Protein AF-A0A8J3MC51-F1 (afdb_monomer)

Foldseek 3Di:
DVVCVVVVNLVVVLVVQLPDQEEEAEAPQPDQQDLVRLVSVLSSLVSNQVPHHYHYDYPDDLVCQCVSNVHVVSSVVSCCSDVVPDDDDDDDAQDPVCPVVVVVDPCVSHPDDPCPDDDDPDPDDDDDDDDDDDDDD

Sequence (137 aa):
MSQAEREGRLAEKIRFYARASLLIVDEIVYLPITTGGANLFFQLVNARYEKGAMILTSNRGFAEWGEVFGDPVVATALLDQLLHHAVVIQIEGASYRLRGHADLIPEHVCANAPITPPPPPNRRGRPPKTKNGATDH

Mean predicted aligned error: 14.78 Å

pLDDT: mean 72.11, std 16.46, range [36.44, 92.69]

Solvent-accessible surface area (backbone atoms only — not comparable to full-atom values): 8887 Å² total; per-residue (Å²): 110,72,71,31,57,79,65,72,45,36,67,58,52,46,51,57,58,47,67,39,68,66,38,78,45,75,58,51,75,82,59,83,42,53,66,68,55,35,54,53,51,46,54,45,49,64,64,23,55,101,69,42,50,73,48,77,39,56,91,65,59,80,84,53,37,25,69,43,36,72,34,52,68,60,33,50,58,47,46,50,64,52,56,74,82,54,85,88,80,88,86,83,55,55,61,74,81,49,64,85,44,52,94,79,50,68,67,81,73,52,74,60,59,92,77,78,75,79,79,79,80,79,84,84,81,79,84,85,84,82,86,77,86,88,80,89,134

Secondary structure (DSSP, 8-state):
-HHHHHTT-HHHHHHHHHTSSEEEEEEETSS---HHHHHHHHHHHHHHTTTSEEEEEESS-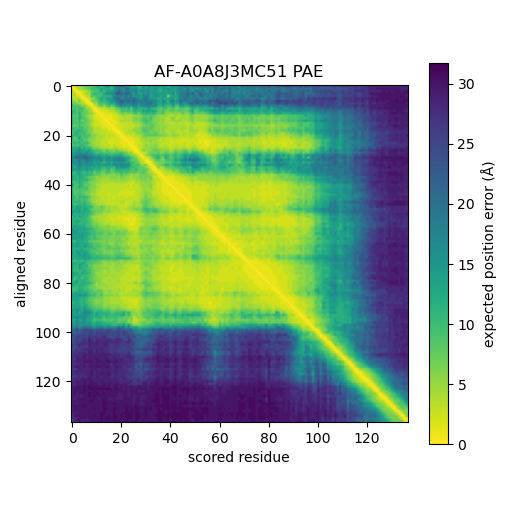GGGHHHHHS-HHHHHHHHHHHHTT-------SS-GGGGGGGGGS-GGGT-S----PPPPP----------------

Nearest PDB structures (foldseek):
  5bq5-assembly3_C  TM=9.514E-01  e=1.934E-08  Geobacillus stearothermophilus
  8q3w-assembly1_A  TM=9.524E-01  e=2.186E-08  Geobacillus stearothermophilus
  8q4d-assembly1_O  TM=9.246E-01  e=3.564E-08  Geobacillus stearothermophilus
  5x06-assembly1_H  TM=6.574E-01  e=2.101E-01  Escherichia coli O157:H7
  5x06-assembly1_F  TM=6.794E-01  e=2.852E-01  Escherichia coli O157:H7

Structure (mmCIF, N/CA/C/O backbone):
data_AF-A0A8J3MC51-F1
#
_entry.id   AF-A0A8J3MC51-F1
#
loop_
_atom_site.group_PDB
_atom_site.id
_atom_site.type_symbol
_atom_site.label_atom_id
_atom_site.label_alt_id
_atom_site.label_comp_id
_atom_site.label_asym_id
_atom_site.label_entity_id
_atom_site.label_seq_id
_atom_site.pdbx_PDB_ins_code
_atom_site.Cartn_x
_atom_site.Cartn_y
_atom_site.Cartn_z
_atom_site.occupancy
_atom_site.B_iso_or_equiv
_atom_site.auth_seq_id
_atom_site.auth_comp_id
_atom_site.auth_asym_id
_atom_site.auth_atom_id
_atom_site.pdbx_PDB_model_num
ATOM 1 N N . MET A 1 1 ? -8.222 12.053 -0.713 1.00 54.28 1 MET A N 1
ATOM 2 C CA . MET A 1 1 ? -8.032 12.104 0.756 1.00 54.28 1 MET A CA 1
ATOM 3 C C . MET A 1 1 ? -7.731 13.529 1.238 1.00 54.28 1 MET A C 1
ATOM 5 O O . MET A 1 1 ? -8.363 13.964 2.188 1.00 54.28 1 MET A O 1
ATOM 9 N N . SER A 1 2 ? -6.900 14.297 0.525 1.00 52.84 2 SER A N 1
ATOM 10 C CA . SER A 1 2 ? -6.433 15.654 0.885 1.00 52.84 2 SER A CA 1
ATOM 11 C C . SER A 1 2 ? -7.535 16.704 1.124 1.00 52.84 2 SER A C 1
ATOM 13 O O . SER A 1 2 ? -7.413 17.557 1.994 1.00 52.84 2 SER A O 1
ATOM 15 N N . GLN A 1 3 ? -8.660 16.631 0.404 1.00 53.59 3 GLN A N 1
ATOM 16 C CA . GLN A 1 3 ? -9.807 17.518 0.653 1.00 53.59 3 GLN A CA 1
ATOM 17 C C . GLN A 1 3 ? -10.552 17.171 1.957 1.00 53.59 3 GLN A C 1
ATOM 19 O O . GLN A 1 3 ? -11.085 18.053 2.614 1.00 53.59 3 GLN A O 1
ATOM 24 N N . ALA A 1 4 ? -10.546 15.898 2.370 1.00 53.53 4 ALA A N 1
ATOM 25 C CA . ALA A 1 4 ? -11.200 15.456 3.603 1.00 53.53 4 ALA A CA 1
ATOM 26 C C . ALA A 1 4 ? -10.359 15.722 4.860 1.00 53.53 4 ALA A C 1
ATOM 28 O O . ALA A 1 4 ? -10.937 15.940 5.920 1.00 53.53 4 ALA A O 1
ATOM 29 N N . GLU A 1 5 ? -9.026 15.749 4.742 1.00 54.16 5 GLU A N 1
ATOM 30 C CA . GLU A 1 5 ? -8.135 16.290 5.784 1.00 54.16 5 GLU A CA 1
ATOM 31 C C . GLU A 1 5 ? -8.470 17.743 6.094 1.00 54.16 5 GLU A C 1
ATOM 33 O O . GLU A 1 5 ? -8.671 18.104 7.249 1.00 54.16 5 GLU A O 1
ATOM 38 N N . ARG A 1 6 ? -8.607 18.560 5.046 1.00 55.12 6 ARG A N 1
ATOM 39 C CA . ARG A 1 6 ? -8.904 19.992 5.165 1.00 55.12 6 ARG A CA 1
ATOM 40 C C . ARG A 1 6 ? -10.287 20.291 5.744 1.00 55.12 6 ARG A C 1
ATOM 42 O O . ARG A 1 6 ? -10.514 21.386 6.237 1.00 55.12 6 ARG A O 1
ATOM 49 N N . GLU A 1 7 ? -11.196 19.325 5.679 1.00 57.53 7 GLU A N 1
ATOM 50 C CA . GLU A 1 7 ? -12.582 19.436 6.141 1.00 57.53 7 GLU A CA 1
ATOM 51 C C . GLU A 1 7 ? -12.832 18.686 7.464 1.00 57.53 7 GLU A C 1
ATOM 53 O O . GLU A 1 7 ? -13.976 18.590 7.897 1.00 57.53 7 GLU A O 1
ATOM 58 N N . GLY A 1 8 ? -11.805 18.091 8.089 1.00 59.47 8 GLY A N 1
ATOM 59 C CA . GLY A 1 8 ? -11.951 17.305 9.327 1.00 59.47 8 GLY A CA 1
ATOM 60 C C . GLY A 1 8 ? -12.727 15.984 9.174 1.00 59.47 8 GLY A C 1
ATOM 61 O O . GLY A 1 8 ? -12.900 15.247 10.141 1.00 59.47 8 GLY A O 1
ATOM 62 N N . ARG A 1 9 ? -13.156 15.633 7.954 1.00 65.62 9 ARG A N 1
ATOM 63 C CA . ARG A 1 9 ? -13.926 14.413 7.625 1.00 65.62 9 ARG A CA 1
ATOM 64 C C . ARG A 1 9 ? -13.049 13.212 7.274 1.00 65.62 9 ARG A C 1
ATOM 66 O O . ARG A 1 9 ? -13.527 12.197 6.760 1.00 65.62 9 ARG A O 1
ATOM 73 N N . LEU A 1 10 ? -11.746 13.322 7.504 1.00 65.31 10 LEU A N 1
ATOM 74 C CA . LEU A 1 10 ? -10.792 12.271 7.186 1.00 65.31 10 LEU A CA 1
ATOM 75 C C . LEU A 1 10 ? -11.110 10.969 7.932 1.00 65.31 10 LEU A C 1
ATOM 77 O O . LEU A 1 10 ? -11.145 9.906 7.315 1.00 65.31 10 LEU A O 1
ATOM 81 N N . ALA A 1 11 ? -11.375 11.057 9.236 1.00 66.50 11 ALA A N 1
ATOM 82 C CA . ALA A 1 11 ? -11.627 9.890 10.076 1.00 66.50 11 ALA A CA 1
ATOM 83 C C . ALA A 1 11 ? -12.860 9.093 9.610 1.00 66.50 11 ALA A C 1
ATOM 85 O O . ALA A 1 11 ? -12.854 7.862 9.642 1.00 66.50 11 ALA A O 1
ATOM 86 N N . GLU A 1 12 ? -13.896 9.777 9.119 1.00 74.38 12 GLU A N 1
ATOM 87 C CA . GLU A 1 12 ? -15.084 9.134 8.550 1.00 74.38 12 GLU A CA 1
ATOM 88 C C . GLU A 1 12 ? -14.775 8.429 7.230 1.00 74.38 12 GLU A C 1
ATOM 90 O O . GLU A 1 12 ? -15.206 7.293 7.030 1.00 74.38 12 GLU A O 1
ATOM 95 N N . LYS A 1 13 ? -13.980 9.050 6.349 1.00 78.00 13 LYS A N 1
ATOM 96 C CA . LYS A 1 13 ? -13.569 8.412 5.089 1.00 78.00 13 LYS A CA 1
ATOM 97 C C . LYS A 1 13 ? -12.657 7.211 5.318 1.00 78.00 13 LYS A C 1
ATOM 99 O O . LYS A 1 13 ? -12.859 6.183 4.679 1.00 78.00 13 LYS A O 1
ATOM 104 N N . ILE A 1 14 ? -11.701 7.297 6.243 1.00 78.69 14 ILE A N 1
ATOM 105 C CA . ILE A 1 14 ? -10.861 6.147 6.615 1.00 78.69 14 ILE A CA 1
ATOM 106 C C . ILE A 1 14 ? -11.742 5.019 7.155 1.00 78.69 14 ILE A C 1
ATOM 108 O O . ILE A 1 14 ? -11.610 3.879 6.719 1.00 78.69 14 ILE A O 1
ATOM 112 N N . ARG A 1 15 ? -12.699 5.330 8.038 1.00 79.00 15 ARG A N 1
ATOM 113 C CA . ARG A 1 15 ? -13.642 4.337 8.574 1.00 79.00 15 ARG A CA 1
ATOM 114 C C . ARG A 1 15 ? -14.513 3.716 7.485 1.00 79.00 15 ARG A C 1
ATOM 116 O O . ARG A 1 15 ? -14.782 2.519 7.535 1.00 79.00 15 ARG A O 1
ATOM 123 N N . PHE A 1 16 ? -14.929 4.507 6.501 1.00 84.00 16 PHE A N 1
ATOM 124 C CA . PHE A 1 16 ? -15.662 4.021 5.339 1.00 84.00 16 PHE A CA 1
ATOM 125 C C . PHE A 1 16 ? -14.835 3.006 4.535 1.00 84.00 16 PHE A C 1
ATOM 127 O O . PHE A 1 16 ? -15.313 1.902 4.286 1.00 84.00 16 PHE A O 1
ATOM 134 N N . TYR A 1 17 ? -13.575 3.319 4.214 1.00 81.62 17 TYR A N 1
ATOM 135 C CA . TYR A 1 17 ? -12.693 2.390 3.496 1.00 81.62 17 TYR A CA 1
ATOM 136 C C . TYR A 1 17 ? -12.273 1.178 4.333 1.00 81.62 17 TYR A C 1
ATOM 138 O O . TYR A 1 17 ? -12.095 0.091 3.789 1.00 81.62 17 TYR A O 1
ATOM 146 N N . ALA A 1 18 ? -12.146 1.322 5.652 1.00 82.44 18 ALA A N 1
ATOM 147 C CA . ALA A 1 18 ? -11.802 0.224 6.552 1.00 82.44 18 ALA A CA 1
ATOM 148 C C . ALA A 1 18 ? -12.938 -0.802 6.714 1.00 82.44 18 ALA A C 1
ATOM 150 O O . ALA A 1 18 ? -12.672 -1.960 7.013 1.00 82.44 18 ALA A O 1
ATOM 151 N N . ARG A 1 19 ? -14.198 -0.410 6.478 1.00 84.25 19 ARG A N 1
ATOM 152 C CA . ARG A 1 19 ? -15.363 -1.308 6.583 1.00 84.25 19 ARG A CA 1
ATOM 153 C C . ARG A 1 19 ? -15.458 -2.354 5.473 1.00 84.25 19 ARG A C 1
ATOM 155 O O . ARG A 1 19 ? -16.137 -3.357 5.660 1.00 84.25 19 ARG A O 1
ATOM 162 N N . ALA A 1 20 ? -14.836 -2.121 4.319 1.00 86.31 20 ALA A N 1
ATOM 163 C CA . ALA A 1 20 ? -14.898 -3.063 3.207 1.00 86.31 20 ALA A CA 1
ATOM 164 C C . ALA A 1 20 ? -14.169 -4.373 3.555 1.00 86.31 20 ALA A C 1
ATOM 166 O O . ALA A 1 20 ? -13.028 -4.334 4.015 1.00 86.31 20 ALA A O 1
ATOM 167 N N . SER A 1 21 ? -14.777 -5.531 3.284 1.00 87.75 21 SER A N 1
ATOM 168 C CA . SER A 1 21 ? -14.134 -6.837 3.517 1.00 87.75 21 SER A CA 1
ATOM 169 C C . SER A 1 21 ? -12.868 -7.027 2.670 1.00 87.75 21 SER A C 1
ATOM 171 O O . SER A 1 21 ? -11.901 -7.624 3.135 1.00 87.75 21 SER A O 1
ATOM 173 N N . LEU A 1 22 ? -12.853 -6.448 1.465 1.00 90.06 22 LEU A N 1
ATOM 174 C CA . LEU A 1 22 ? -11.703 -6.376 0.569 1.00 90.06 22 LEU A CA 1
ATOM 175 C C . LEU A 1 22 ? -11.533 -4.934 0.087 1.00 90.06 22 LEU A C 1
ATOM 177 O O . LEU A 1 22 ? -12.479 -4.340 -0.431 1.00 90.06 22 LEU A O 1
ATOM 181 N N . LEU A 1 23 ? -10.330 -4.387 0.246 1.00 90.94 23 LEU A N 1
ATOM 182 C CA . LEU A 1 23 ? -9.946 -3.099 -0.326 1.00 90.94 23 LEU A CA 1
ATOM 183 C C . LEU A 1 23 ? -8.858 -3.319 -1.374 1.00 90.94 23 LEU A C 1
ATOM 185 O O . LEU A 1 23 ? -7.839 -3.935 -1.076 1.00 90.94 23 LEU A O 1
ATOM 189 N N . ILE A 1 24 ? -9.075 -2.803 -2.581 1.00 90.94 24 ILE A N 1
ATOM 190 C CA . ILE A 1 24 ? -8.083 -2.821 -3.656 1.00 90.94 24 ILE A CA 1
ATOM 191 C C . ILE A 1 24 ? -7.563 -1.398 -3.820 1.00 90.94 24 ILE A C 1
ATOM 193 O O . ILE A 1 24 ? -8.347 -0.470 -4.030 1.00 90.94 24 ILE A O 1
ATOM 197 N N . VAL A 1 25 ? -6.252 -1.236 -3.691 1.00 88.25 25 VAL A N 1
ATOM 198 C CA . VAL A 1 25 ? -5.544 0.022 -3.909 1.00 88.25 25 VAL A CA 1
ATOM 199 C C . VAL A 1 25 ? -4.658 -0.170 -5.129 1.00 88.25 25 VAL A C 1
ATOM 201 O O . VAL A 1 25 ? -3.685 -0.918 -5.081 1.00 88.25 25 VAL A O 1
ATOM 204 N N . ASP A 1 26 ? -5.037 0.471 -6.226 1.00 87.25 26 ASP A N 1
ATOM 205 C CA . ASP A 1 26 ? -4.315 0.371 -7.489 1.00 87.25 26 ASP A CA 1
ATOM 206 C C . ASP A 1 26 ? -3.291 1.503 -7.631 1.00 87.25 26 ASP A C 1
ATOM 208 O O . ASP A 1 26 ? -3.526 2.613 -7.148 1.00 87.25 26 ASP A O 1
ATOM 212 N N . GLU A 1 27 ? -2.171 1.206 -8.289 1.00 83.12 27 GLU A N 1
ATOM 213 C CA . GLU A 1 27 ? -1.110 2.148 -8.666 1.00 83.12 27 GLU A CA 1
ATOM 214 C C . GLU A 1 27 ? -0.641 3.029 -7.505 1.00 83.12 27 GLU A C 1
ATOM 216 O O . GLU A 1 27 ? -0.426 4.243 -7.629 1.00 83.12 27 GLU A O 1
ATOM 221 N N . ILE A 1 28 ? -0.447 2.400 -6.347 1.00 75.25 28 ILE A N 1
ATOM 222 C CA . ILE A 1 28 ? 0.173 3.084 -5.226 1.00 75.25 28 ILE A CA 1
ATOM 223 C C . ILE A 1 28 ? 1.570 3.502 -5.702 1.00 75.25 28 ILE A C 1
ATOM 225 O O . ILE A 1 28 ? 2.294 2.667 -6.249 1.00 75.25 28 ILE A O 1
ATOM 229 N N . VAL A 1 29 ? 1.918 4.780 -5.488 1.00 66.81 29 VAL A N 1
ATOM 230 C CA . VAL A 1 29 ? 3.209 5.423 -5.825 1.00 66.81 29 VAL A CA 1
ATOM 231 C C . VAL A 1 29 ? 3.283 6.207 -7.159 1.00 66.81 29 VAL A C 1
ATOM 233 O O . VAL A 1 29 ? 4.301 6.832 -7.442 1.00 66.81 29 VAL A O 1
ATOM 236 N N . TYR A 1 30 ? 2.226 6.322 -7.972 1.00 59.62 30 TYR A N 1
ATOM 237 C CA . TYR A 1 30 ? 2.373 7.045 -9.257 1.00 59.62 30 TYR A CA 1
ATOM 238 C C . TYR A 1 30 ? 2.712 8.550 -9.131 1.00 59.62 30 TYR A C 1
ATOM 240 O O . TYR A 1 30 ? 3.414 9.107 -9.975 1.00 59.62 30 TYR A O 1
ATOM 248 N N . LEU A 1 31 ? 2.242 9.215 -8.072 1.00 57.47 31 LEU A N 1
ATOM 249 C CA . LEU A 1 31 ? 2.515 10.629 -7.798 1.00 57.47 31 LEU A CA 1
ATOM 250 C C . LEU A 1 31 ? 3.313 10.759 -6.497 1.00 57.47 31 LEU A C 1
ATOM 252 O O . LEU A 1 31 ? 2.964 10.070 -5.536 1.00 57.47 31 LEU A O 1
ATOM 256 N N . PRO A 1 32 ? 4.329 11.646 -6.430 1.00 59.38 32 PRO A N 1
ATOM 257 C CA . PRO A 1 32 ? 5.040 11.920 -5.189 1.00 59.38 32 PRO A CA 1
ATOM 258 C C . PRO A 1 32 ? 4.016 12.356 -4.147 1.00 59.38 32 PRO A C 1
ATOM 260 O O . PRO A 1 32 ? 3.332 13.375 -4.290 1.00 59.38 32 PRO A O 1
ATOM 263 N N . ILE A 1 33 ? 3.847 11.516 -3.134 1.00 62.25 33 ILE A N 1
ATOM 264 C CA . ILE A 1 33 ? 2.863 11.757 -2.099 1.00 62.25 33 ILE A CA 1
ATOM 265 C C . ILE A 1 33 ? 3.442 12.878 -1.238 1.00 62.25 33 ILE A C 1
ATOM 267 O O . ILE A 1 33 ? 4.554 12.773 -0.731 1.00 62.25 33 ILE A O 1
ATOM 271 N N . THR A 1 34 ? 2.712 13.984 -1.083 1.00 66.31 34 THR A N 1
ATOM 272 C CA . THR A 1 34 ? 3.108 14.999 -0.099 1.00 66.31 34 THR A CA 1
ATOM 273 C C . THR A 1 34 ? 3.179 14.339 1.279 1.00 66.31 34 THR A C 1
ATOM 275 O O . THR A 1 34 ? 2.404 13.427 1.555 1.00 66.31 34 THR A O 1
ATOM 278 N N . THR A 1 35 ? 4.054 14.793 2.178 1.00 66.38 35 THR A N 1
ATOM 279 C CA . THR A 1 35 ? 4.238 14.166 3.506 1.00 66.38 35 THR A CA 1
ATOM 280 C C . THR A 1 35 ? 2.913 13.930 4.257 1.00 66.38 35 THR A C 1
ATOM 282 O O . THR A 1 35 ? 2.754 12.926 4.948 1.00 66.38 35 THR A O 1
ATOM 285 N N . GLY A 1 36 ? 1.908 14.793 4.051 1.00 67.94 36 GLY A N 1
ATOM 286 C CA . GLY A 1 36 ? 0.547 14.588 4.561 1.00 67.94 36 GLY A CA 1
ATOM 287 C C . GLY A 1 36 ? -0.147 13.336 4.006 1.00 67.94 36 GLY A C 1
ATOM 288 O O . GLY A 1 36 ? -0.680 12.537 4.768 1.00 67.94 36 GLY A O 1
ATOM 289 N N . GLY A 1 37 ? -0.083 13.090 2.695 1.00 73.12 37 GLY A N 1
ATOM 290 C CA . GLY A 1 37 ? -0.698 11.913 2.077 1.00 73.12 37 GLY A CA 1
ATOM 291 C C . GLY A 1 37 ? -0.068 10.581 2.508 1.00 73.12 37 GLY A C 1
ATOM 292 O O . GLY A 1 37 ? -0.775 9.575 2.572 1.00 73.12 37 GLY A O 1
ATOM 293 N N . ALA A 1 38 ? 1.224 10.570 2.851 1.00 75.31 38 ALA A N 1
ATOM 294 C CA . ALA A 1 38 ? 1.915 9.385 3.362 1.00 75.31 38 ALA A CA 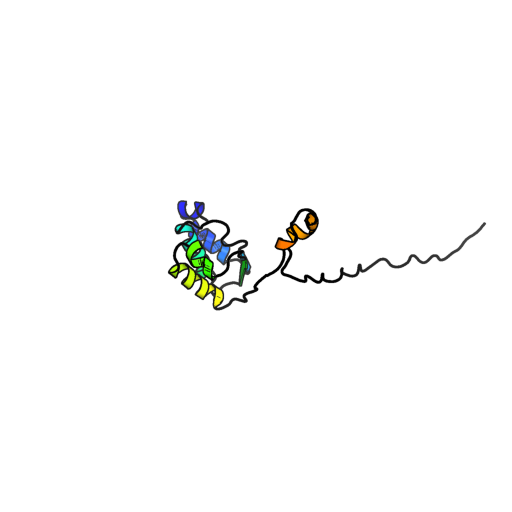1
ATOM 295 C C . ALA A 1 38 ? 1.337 8.968 4.721 1.00 75.31 38 ALA A C 1
ATOM 297 O O . ALA A 1 38 ? 0.974 7.810 4.930 1.00 75.31 38 ALA A O 1
ATOM 298 N N . ASN A 1 39 ? 1.146 9.949 5.606 1.00 77.81 39 ASN A N 1
ATOM 299 C CA . ASN A 1 39 ? 0.528 9.745 6.912 1.00 77.81 39 ASN A CA 1
ATOM 300 C C . ASN A 1 39 ? -0.920 9.232 6.796 1.00 77.81 39 ASN A C 1
ATOM 302 O O . ASN A 1 39 ? -1.353 8.383 7.573 1.00 77.81 39 ASN A O 1
ATOM 306 N N . LEU A 1 40 ? -1.677 9.696 5.798 1.00 79.44 40 LEU A N 1
ATOM 307 C CA . LEU A 1 40 ? -3.030 9.190 5.541 1.00 79.44 40 LEU A CA 1
ATOM 308 C C . LEU A 1 40 ? -3.053 7.727 5.133 1.00 79.44 40 LEU A C 1
ATOM 310 O O . LEU A 1 40 ? -3.915 6.965 5.576 1.00 79.44 40 LEU A O 1
ATOM 314 N N . PHE A 1 41 ? -2.132 7.354 4.251 1.00 82.12 41 PHE A N 1
ATOM 315 C CA . PHE A 1 41 ? -2.016 5.984 3.797 1.00 82.12 41 PHE A CA 1
ATOM 316 C C . PHE A 1 41 ? -1.595 5.069 4.950 1.00 82.12 41 PHE A C 1
ATOM 318 O O . PHE A 1 41 ? -2.221 4.032 5.154 1.00 82.12 41 PHE A O 1
ATOM 325 N N . PHE A 1 42 ? -0.650 5.512 5.781 1.00 84.56 42 PHE A N 1
ATOM 326 C CA . PHE A 1 42 ? -0.280 4.820 7.014 1.00 84.56 42 PHE A CA 1
ATOM 327 C C . PHE A 1 42 ? -1.484 4.613 7.946 1.00 84.56 42 PHE A C 1
ATOM 329 O O . PHE A 1 42 ? -1.759 3.490 8.358 1.00 84.56 42 PHE A O 1
ATOM 336 N N . GLN A 1 43 ? -2.286 5.651 8.202 1.00 85.88 43 GLN A N 1
ATOM 337 C CA . GLN A 1 43 ? -3.500 5.516 9.019 1.00 85.88 43 GLN A CA 1
ATOM 338 C C . GLN A 1 43 ? -4.508 4.514 8.437 1.00 85.88 43 GLN A C 1
ATOM 340 O O . GLN A 1 43 ? -5.150 3.780 9.191 1.00 85.88 43 GLN A O 1
ATOM 345 N N . LEU A 1 44 ? -4.658 4.463 7.110 1.00 87.00 44 LEU A N 1
ATOM 346 C CA . LEU A 1 44 ? -5.529 3.496 6.440 1.00 87.00 44 LEU A CA 1
ATOM 347 C C . LEU A 1 44 ? -5.012 2.060 6.591 1.00 87.00 44 LEU A C 1
ATOM 349 O O . LEU A 1 44 ? -5.806 1.168 6.900 1.00 87.00 44 LEU A O 1
ATOM 353 N N . VAL A 1 45 ? -3.708 1.845 6.397 1.00 88.25 45 VAL A N 1
ATOM 354 C CA . VAL A 1 45 ? -3.063 0.537 6.584 1.00 88.25 45 VAL A CA 1
ATOM 355 C C . VAL A 1 45 ? -3.237 0.078 8.030 1.00 88.25 45 VAL A C 1
ATOM 357 O O . VAL A 1 45 ? -3.768 -1.007 8.250 1.00 88.25 45 VAL A O 1
ATOM 360 N N . ASN A 1 46 ? -2.943 0.931 9.014 1.00 88.06 46 ASN A N 1
ATOM 361 C CA . ASN A 1 46 ? -3.105 0.605 10.437 1.00 88.06 46 ASN A CA 1
ATOM 362 C C . ASN A 1 46 ? -4.562 0.302 10.801 1.00 88.06 46 ASN A C 1
ATOM 364 O O . ASN A 1 46 ? -4.847 -0.574 11.613 1.00 88.06 46 ASN A O 1
ATOM 368 N N . ALA A 1 47 ? -5.513 1.024 10.203 1.00 87.00 47 ALA A N 1
ATOM 369 C CA . ALA A 1 47 ? -6.931 0.784 10.440 1.00 87.00 47 ALA A CA 1
ATOM 370 C C . ALA A 1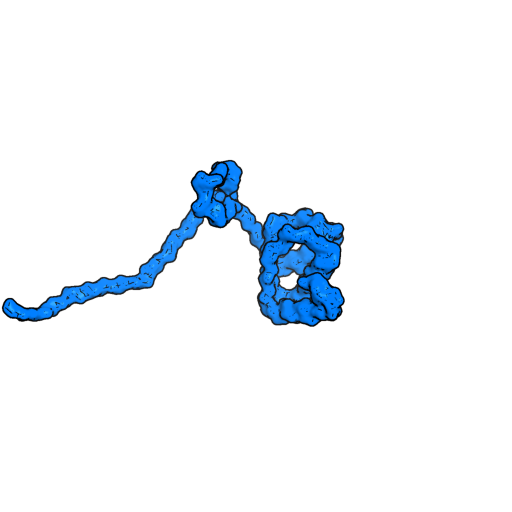 47 ? -7.402 -0.575 9.898 1.00 87.00 47 ALA A C 1
ATOM 372 O O . ALA A 1 47 ? -8.400 -1.096 10.401 1.00 87.00 47 ALA A O 1
ATOM 373 N N . ARG A 1 48 ? -6.720 -1.131 8.888 1.00 88.62 48 ARG A N 1
ATOM 374 C CA . ARG A 1 48 ? -7.063 -2.407 8.239 1.00 88.62 48 ARG A CA 1
ATOM 375 C C . ARG A 1 48 ? -6.163 -3.574 8.637 1.00 88.62 48 ARG A C 1
ATOM 377 O O . ARG A 1 48 ? -6.558 -4.717 8.411 1.00 88.62 48 ARG A O 1
ATOM 384 N N . TYR A 1 49 ? -5.013 -3.297 9.241 1.00 88.88 49 TYR A N 1
ATOM 385 C CA . TYR A 1 49 ? -4.093 -4.290 9.779 1.00 88.88 49 TYR A CA 1
ATOM 386 C C . TYR A 1 49 ? -4.846 -5.275 10.687 1.00 88.88 49 TYR A C 1
ATOM 388 O O . TYR A 1 49 ? -5.611 -4.859 11.558 1.00 88.88 49 TYR A O 1
ATOM 396 N N . GLU A 1 50 ? -4.708 -6.573 10.393 1.00 85.31 50 GLU A N 1
ATOM 397 C CA . GLU A 1 50 ? -5.409 -7.699 11.043 1.00 85.31 50 GLU A CA 1
ATOM 398 C C . GLU A 1 50 ? -6.955 -7.651 11.022 1.00 85.31 50 GLU A C 1
ATOM 400 O O . GLU A 1 50 ? -7.614 -8.489 11.637 1.00 85.31 50 GLU A O 1
ATOM 405 N N . LYS A 1 51 ? -7.573 -6.708 10.298 1.00 86.06 51 LYS A N 1
ATOM 406 C CA . LYS A 1 51 ? -9.037 -6.502 10.299 1.00 86.06 51 LYS A CA 1
ATOM 407 C C . LYS A 1 51 ? -9.717 -6.765 8.960 1.00 86.06 51 LYS A C 1
ATOM 409 O O . LYS A 1 51 ? -10.914 -7.044 8.942 1.00 86.06 51 LYS A O 1
ATOM 414 N N . GLY A 1 52 ? -9.005 -6.669 7.838 1.00 85.56 52 GLY A N 1
ATOM 415 C CA . GLY 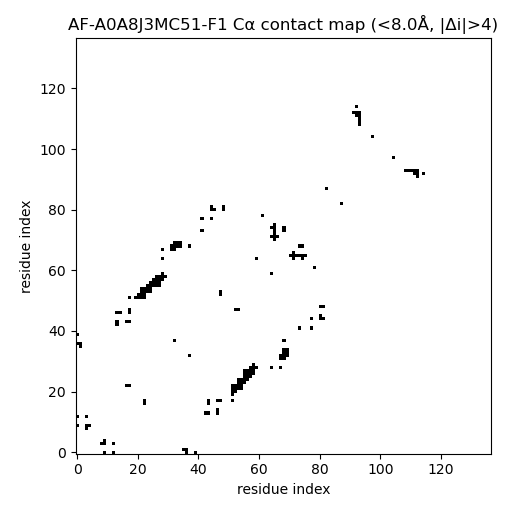A 1 52 ? -9.593 -6.914 6.520 1.00 85.56 52 GLY A CA 1
ATOM 416 C C . GLY A 1 52 ? -8.558 -7.103 5.418 1.00 85.56 52 GLY A C 1
ATOM 417 O O . GLY A 1 52 ? -7.456 -6.567 5.489 1.00 85.56 52 GLY A O 1
ATOM 418 N N . ALA A 1 53 ? -8.933 -7.833 4.366 1.00 89.88 53 ALA A N 1
ATOM 419 C CA . ALA A 1 53 ? -8.034 -8.129 3.256 1.00 89.88 53 ALA A CA 1
ATOM 420 C C . ALA A 1 53 ? -7.724 -6.868 2.440 1.00 89.88 53 ALA A C 1
ATOM 422 O O . ALA A 1 53 ? -8.604 -6.030 2.205 1.00 89.88 53 ALA A O 1
ATOM 423 N N . MET A 1 54 ? -6.481 -6.737 1.988 1.00 90.94 54 MET A N 1
ATOM 424 C CA 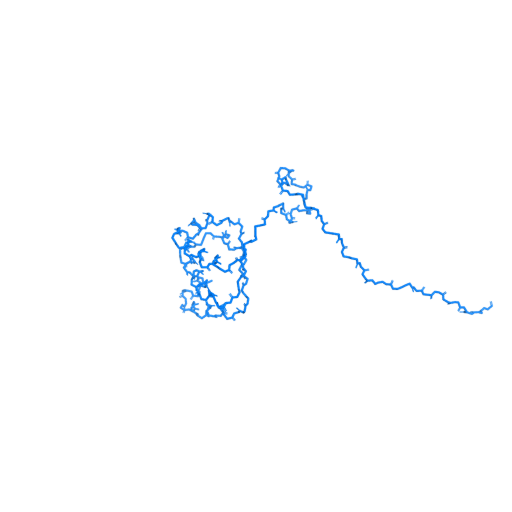. MET A 1 54 ? -6.057 -5.652 1.109 1.00 90.94 54 MET A CA 1
ATOM 425 C C . MET A 1 54 ? -5.260 -6.200 -0.064 1.00 90.94 54 MET A C 1
ATOM 427 O O . MET A 1 54 ? -4.403 -7.058 0.118 1.00 90.94 54 MET A O 1
ATOM 431 N N . ILE A 1 55 ? -5.534 -5.675 -1.253 1.00 92.38 55 ILE A N 1
ATOM 432 C CA . ILE A 1 55 ? -4.716 -5.889 -2.445 1.00 92.38 55 ILE A CA 1
AT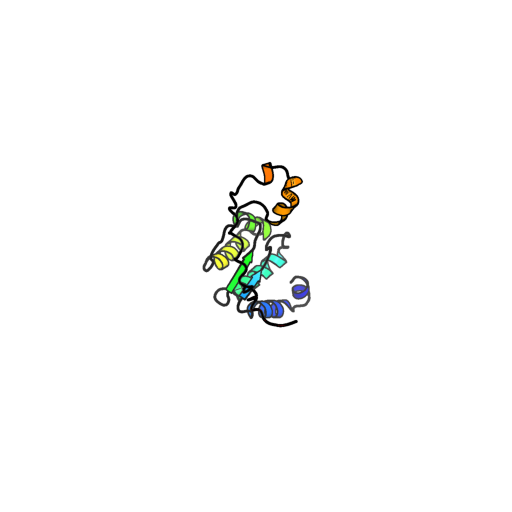OM 433 C C . ILE A 1 55 ? -4.125 -4.543 -2.822 1.00 92.38 55 ILE A C 1
ATOM 435 O O . ILE A 1 55 ? -4.846 -3.548 -2.902 1.00 92.38 55 ILE A O 1
ATOM 439 N N . LEU A 1 56 ? -2.816 -4.524 -3.033 1.00 90.69 56 LEU A N 1
ATOM 440 C CA . LEU A 1 56 ? -2.077 -3.340 -3.428 1.00 90.69 56 LEU A CA 1
ATOM 441 C C . LEU A 1 56 ? -1.323 -3.646 -4.713 1.00 90.69 56 LEU A C 1
ATOM 443 O O . LEU A 1 56 ? -0.713 -4.710 -4.827 1.00 90.69 56 LEU A O 1
ATOM 447 N N . THR A 1 57 ? -1.343 -2.713 -5.656 1.00 90.38 57 THR A N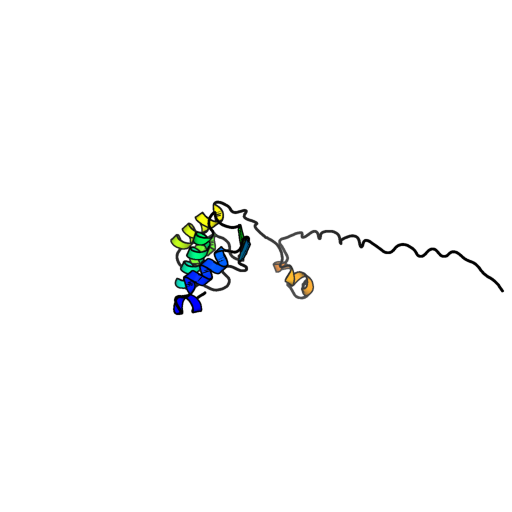 1
ATOM 448 C CA . THR A 1 57 ? -0.503 -2.780 -6.854 1.00 90.38 57 THR A CA 1
ATOM 449 C C . THR A 1 57 ? 0.438 -1.581 -6.867 1.00 90.38 57 THR A C 1
ATOM 451 O O . THR A 1 57 ? 0.048 -0.453 -6.570 1.00 90.38 57 THR A O 1
ATOM 454 N N . SER A 1 58 ? 1.708 -1.820 -7.179 1.00 87.00 58 SER A N 1
ATOM 455 C CA . SER A 1 58 ? 2.695 -0.757 -7.340 1.00 87.00 58 SER A CA 1
ATOM 456 C C . SER A 1 58 ? 3.579 -1.060 -8.536 1.00 87.00 58 SER A C 1
ATOM 458 O O . SER A 1 58 ? 3.866 -2.217 -8.837 1.00 87.00 58 SER A O 1
ATOM 460 N N . ASN A 1 59 ? 4.004 -0.001 -9.214 1.00 85.75 59 ASN A N 1
ATOM 461 C CA . ASN A 1 59 ? 4.981 -0.055 -10.295 1.00 85.75 59 ASN A CA 1
ATOM 462 C C . ASN A 1 59 ? 6.415 0.223 -9.811 1.00 85.75 59 ASN A C 1
ATOM 464 O O . ASN A 1 59 ? 7.320 0.314 -10.638 1.00 85.75 59 ASN A O 1
ATOM 468 N N . ARG A 1 60 ? 6.616 0.393 -8.498 1.00 84.12 60 ARG A N 1
ATOM 469 C CA . ARG A 1 60 ? 7.911 0.652 -7.861 1.00 84.12 60 ARG A CA 1
ATOM 470 C C . ARG A 1 60 ? 8.256 -0.468 -6.894 1.00 84.12 60 ARG A C 1
ATOM 472 O O . ARG A 1 60 ? 7.378 -0.968 -6.184 1.00 84.12 60 ARG A O 1
ATOM 479 N N . GLY A 1 61 ? 9.534 -0.830 -6.839 1.00 86.00 61 GLY A N 1
ATOM 480 C CA . GLY A 1 61 ? 10.013 -1.813 -5.870 1.00 86.00 61 GLY A CA 1
ATOM 481 C C . GLY A 1 61 ? 9.971 -1.261 -4.443 1.00 86.00 61 GLY A C 1
ATOM 482 O O . GLY A 1 61 ? 10.031 -0.050 -4.237 1.00 86.00 61 GLY A O 1
ATOM 483 N N . PHE A 1 62 ? 9.931 -2.140 -3.438 1.00 86.12 62 PHE A N 1
ATOM 484 C CA . PHE A 1 62 ? 9.900 -1.733 -2.024 1.00 86.12 62 PHE A CA 1
ATOM 485 C C . PHE A 1 62 ? 11.089 -0.850 -1.610 1.00 86.12 62 PHE A C 1
ATOM 487 O O . PHE A 1 62 ? 10.946 -0.007 -0.731 1.00 86.12 62 PHE A O 1
ATOM 494 N N . ALA A 1 63 ? 12.245 -0.997 -2.266 1.00 84.88 63 ALA A N 1
ATOM 495 C CA . ALA A 1 63 ? 13.421 -0.162 -2.018 1.00 84.88 63 ALA A CA 1
ATOM 496 C C . ALA A 1 63 ? 13.181 1.325 -2.343 1.00 84.88 63 ALA A C 1
ATOM 498 O O . ALA A 1 63 ? 13.730 2.197 -1.677 1.00 84.88 63 ALA A O 1
ATOM 499 N N . GLU A 1 64 ? 12.326 1.619 -3.325 1.00 84.94 64 GLU A N 1
ATOM 500 C CA . GLU A 1 64 ? 12.009 2.988 -3.751 1.00 84.94 64 GLU A CA 1
ATOM 501 C C . GLU A 1 64 ? 10.945 3.642 -2.852 1.00 84.94 64 GLU A C 1
ATOM 503 O O . GLU A 1 64 ? 10.722 4.849 -2.920 1.00 84.94 64 GLU A O 1
ATOM 508 N N . TRP A 1 65 ? 10.284 2.881 -1.972 1.00 84.25 65 TRP A N 1
ATOM 509 C CA . TRP A 1 65 ? 9.196 3.413 -1.145 1.00 84.25 65 TRP A CA 1
ATOM 510 C C . TRP A 1 65 ? 9.681 4.462 -0.138 1.00 84.25 65 TRP A C 1
ATOM 512 O O . TRP A 1 65 ? 8.933 5.384 0.180 1.00 84.25 65 TRP A O 1
ATOM 522 N N . GLY A 1 66 ? 10.935 4.384 0.318 1.00 83.19 66 GLY A N 1
ATOM 523 C CA . GLY A 1 66 ? 11.517 5.407 1.193 1.00 83.19 66 GLY A CA 1
ATOM 524 C C . GLY A 1 66 ? 11.509 6.804 0.564 1.00 83.19 66 GLY A C 1
ATOM 525 O O . GLY A 1 66 ? 11.128 7.772 1.219 1.00 83.19 66 GLY A O 1
ATOM 526 N N . GLU A 1 67 ? 11.853 6.901 -0.722 1.00 82.19 67 GLU A N 1
ATOM 527 C CA . GLU A 1 67 ? 11.851 8.167 -1.468 1.00 82.19 67 GLU A CA 1
ATOM 528 C C . GLU A 1 67 ? 10.426 8.659 -1.741 1.00 82.19 67 GLU A C 1
ATOM 530 O O . GLU A 1 67 ? 10.133 9.850 -1.668 1.00 82.19 67 GLU A O 1
ATOM 535 N N . VAL A 1 68 ? 9.515 7.726 -2.006 1.00 79.88 68 VAL A N 1
ATOM 536 C CA . VAL A 1 68 ? 8.125 8.008 -2.378 1.00 79.88 68 VAL A CA 1
ATOM 537 C C . VAL A 1 68 ? 7.321 8.590 -1.226 1.00 79.88 68 VAL A C 1
ATOM 539 O O . VAL A 1 68 ? 6.518 9.503 -1.429 1.00 79.88 68 VAL A O 1
ATOM 542 N N . PHE A 1 69 ? 7.503 8.038 -0.026 1.00 77.50 69 PHE A N 1
ATOM 543 C CA . PHE A 1 69 ? 6.837 8.535 1.176 1.00 77.50 69 PHE A CA 1
ATOM 544 C C . PHE A 1 69 ? 7.574 9.729 1.798 1.00 77.50 69 PHE A C 1
ATOM 546 O O . PHE A 1 69 ? 7.039 10.362 2.708 1.00 77.50 69 PHE A O 1
ATOM 553 N N . GLY A 1 70 ? 8.777 10.053 1.308 1.00 78.50 70 GLY A N 1
ATOM 554 C CA . GLY A 1 70 ? 9.613 11.156 1.786 1.00 78.50 70 GLY A CA 1
ATOM 555 C C . GLY A 1 70 ? 10.285 10.910 3.141 1.00 78.50 70 GLY A C 1
ATOM 556 O O . GLY A 1 70 ? 11.091 11.731 3.568 1.00 78.50 70 GLY A O 1
ATOM 557 N N . ASP A 1 71 ? 9.975 9.795 3.804 1.00 81.75 71 ASP A N 1
ATOM 558 C CA . ASP A 1 71 ? 10.589 9.363 5.056 1.00 81.75 71 ASP A CA 1
ATOM 559 C C . ASP A 1 71 ? 10.817 7.836 5.024 1.00 81.75 71 ASP A C 1
ATOM 561 O O . ASP A 1 71 ? 9.853 7.058 5.073 1.00 81.75 71 ASP A O 1
ATOM 565 N N . PRO A 1 72 ? 12.084 7.382 4.968 1.00 84.56 72 PRO A N 1
ATOM 566 C CA . PRO A 1 72 ? 12.433 5.965 5.003 1.00 84.56 72 PRO A CA 1
ATOM 567 C C . PRO A 1 72 ? 11.923 5.228 6.248 1.00 84.56 72 PRO A C 1
ATOM 569 O O . PRO A 1 72 ? 11.608 4.038 6.165 1.00 84.56 72 PRO A O 1
ATOM 572 N N . VAL A 1 73 ? 11.815 5.904 7.396 1.00 86.50 73 VAL A N 1
ATOM 573 C CA . VAL A 1 73 ? 11.342 5.298 8.650 1.00 86.50 73 VAL A CA 1
ATOM 574 C C . VAL A 1 73 ? 9.853 4.983 8.548 1.00 86.50 73 VAL A C 1
ATOM 576 O O . VAL A 1 73 ? 9.434 3.867 8.861 1.00 86.50 73 VAL A O 1
ATOM 579 N N . VAL A 1 74 ? 9.061 5.932 8.042 1.00 83.75 74 VAL A N 1
ATOM 580 C CA . VAL A 1 74 ? 7.620 5.738 7.813 1.00 83.75 74 VAL A CA 1
ATOM 581 C C . VAL A 1 74 ? 7.384 4.657 6.764 1.00 83.75 74 VAL A C 1
ATOM 583 O O . VAL A 1 74 ? 6.537 3.787 6.966 1.00 83.75 74 VAL A O 1
ATOM 586 N N . ALA A 1 75 ? 8.152 4.668 5.671 1.00 86.38 75 ALA A N 1
ATOM 587 C CA . ALA A 1 75 ? 8.061 3.638 4.640 1.00 86.38 75 ALA A CA 1
ATOM 588 C C . ALA A 1 75 ? 8.352 2.241 5.208 1.00 86.38 75 ALA A C 1
ATOM 590 O O . ALA A 1 75 ? 7.596 1.308 4.950 1.00 86.38 75 ALA A O 1
ATOM 591 N N . THR A 1 76 ? 9.396 2.105 6.029 1.00 88.94 76 THR A N 1
ATOM 592 C CA . THR A 1 76 ? 9.770 0.825 6.649 1.00 88.94 76 THR A CA 1
ATOM 593 C C . THR A 1 76 ? 8.687 0.326 7.603 1.00 88.94 76 THR A C 1
ATOM 595 O O . THR A 1 76 ? 8.287 -0.830 7.514 1.00 88.94 76 THR A O 1
ATOM 598 N N . ALA A 1 77 ? 8.152 1.196 8.466 1.00 89.31 77 ALA A N 1
ATOM 599 C CA . ALA A 1 77 ? 7.061 0.837 9.375 1.00 89.31 77 ALA A 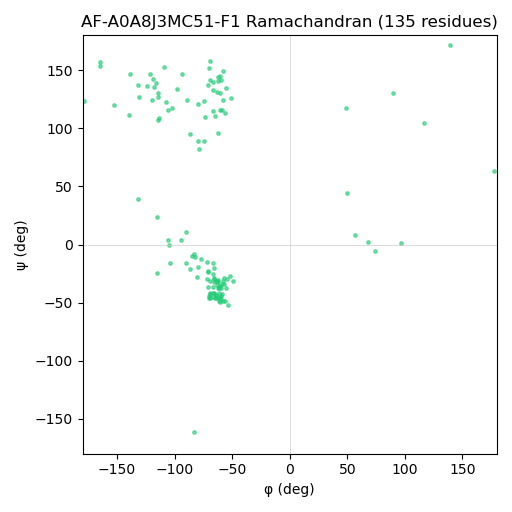CA 1
ATOM 600 C C . ALA A 1 77 ? 5.777 0.443 8.623 1.00 89.31 77 ALA A C 1
ATOM 602 O O . ALA A 1 77 ? 5.031 -0.440 9.044 1.00 89.31 77 ALA A O 1
ATOM 603 N N . LEU A 1 78 ? 5.505 1.090 7.490 1.00 88.56 78 LEU A N 1
ATOM 604 C CA . LEU A 1 78 ? 4.364 0.753 6.651 1.00 88.56 78 LEU A CA 1
ATOM 605 C C . LEU A 1 78 ? 4.552 -0.606 5.964 1.00 88.56 78 LEU A C 1
ATOM 607 O O . LEU A 1 78 ? 3.623 -1.415 5.947 1.00 88.56 78 LEU A O 1
ATOM 611 N N . LEU A 1 79 ? 5.746 -0.855 5.422 1.00 89.44 79 LEU A N 1
ATOM 612 C CA . LEU A 1 79 ? 6.107 -2.130 4.809 1.00 89.44 79 LEU A CA 1
ATOM 613 C C . LEU A 1 79 ? 6.040 -3.276 5.816 1.00 89.44 79 LEU A C 1
ATOM 615 O O . LEU A 1 79 ? 5.493 -4.316 5.474 1.00 89.44 79 LEU A O 1
ATOM 619 N N . ASP A 1 80 ? 6.516 -3.077 7.043 1.00 90.56 80 ASP A N 1
ATOM 620 C CA . ASP A 1 80 ? 6.441 -4.074 8.116 1.00 90.56 80 ASP A CA 1
ATOM 621 C C . ASP A 1 80 ? 4.997 -4.559 8.336 1.00 90.56 80 ASP A C 1
ATOM 623 O O . ASP A 1 80 ? 4.698 -5.748 8.209 1.00 90.56 80 ASP A O 1
ATOM 627 N N . GLN A 1 81 ? 4.060 -3.625 8.515 1.00 90.00 81 GLN A N 1
ATOM 628 C CA . GLN A 1 81 ? 2.650 -3.960 8.733 1.00 90.00 81 GLN A CA 1
ATOM 629 C C . GLN A 1 81 ? 1.981 -4.598 7.508 1.00 90.00 81 GLN A C 1
ATOM 631 O O . GLN A 1 81 ? 1.123 -5.468 7.660 1.00 90.00 81 GLN A O 1
ATOM 636 N N . LEU A 1 82 ? 2.331 -4.164 6.291 1.00 88.75 82 LEU A N 1
ATOM 637 C CA . LEU A 1 82 ? 1.791 -4.765 5.070 1.00 88.75 82 LEU A CA 1
ATOM 638 C C . LEU A 1 82 ? 2.327 -6.181 4.861 1.00 88.75 82 LEU A C 1
ATOM 640 O O . LEU A 1 82 ? 1.557 -7.083 4.543 1.00 88.75 82 LEU A O 1
ATOM 644 N N . LEU A 1 83 ? 3.635 -6.372 5.026 1.00 90.19 83 LEU A N 1
ATOM 645 C CA . LEU A 1 83 ? 4.325 -7.612 4.685 1.00 90.19 83 LEU A CA 1
ATOM 646 C C . LEU A 1 83 ? 4.160 -8.702 5.741 1.00 90.19 83 LEU A C 1
ATOM 648 O O . LEU A 1 83 ? 4.298 -9.875 5.399 1.00 90.19 83 LEU A O 1
ATOM 652 N N . HIS A 1 84 ? 3.794 -8.353 6.976 1.00 90.31 84 HIS A N 1
ATOM 653 C CA . HIS A 1 84 ? 3.567 -9.335 8.036 1.00 90.31 84 HIS A CA 1
ATOM 654 C C . HIS A 1 84 ? 2.538 -10.416 7.643 1.00 90.31 84 HIS A C 1
ATOM 656 O O . HIS A 1 84 ? 2.722 -11.595 7.952 1.00 90.31 84 HIS A O 1
ATOM 662 N N . HIS A 1 85 ? 1.487 -10.042 6.902 1.00 88.56 85 HIS A N 1
ATOM 663 C CA . HIS A 1 85 ? 0.445 -10.959 6.422 1.00 88.56 85 HIS A CA 1
ATOM 664 C C . HIS A 1 85 ? 0.142 -10.788 4.924 1.00 88.56 85 HIS A C 1
ATOM 666 O O . HIS A 1 85 ? -1.018 -10.854 4.509 1.00 88.56 85 HIS A O 1
ATOM 672 N N . ALA A 1 86 ? 1.171 -10.568 4.099 1.00 89.56 86 ALA A N 1
ATOM 673 C CA . ALA A 1 86 ? 1.005 -10.446 2.651 1.00 89.56 86 ALA A CA 1
ATOM 674 C C . ALA A 1 86 ? 1.570 -11.634 1.873 1.00 89.56 86 ALA A C 1
ATOM 676 O O . ALA A 1 86 ? 2.545 -12.278 2.253 1.00 89.56 86 ALA A O 1
ATOM 677 N N . VAL A 1 87 ? 0.975 -11.851 0.703 1.00 92.69 87 VAL A N 1
ATOM 678 C CA . VAL A 1 87 ? 1.581 -12.618 -0.382 1.00 92.69 87 VAL A CA 1
ATOM 679 C C . VAL A 1 87 ? 2.093 -11.612 -1.403 1.00 92.69 87 VAL A C 1
ATOM 681 O O . VAL A 1 87 ? 1.309 -10.854 -1.973 1.00 92.69 87 VAL A O 1
ATOM 684 N N . VAL A 1 88 ? 3.405 -11.595 -1.625 1.00 91.19 88 VAL A N 1
ATOM 685 C CA . VAL A 1 88 ? 4.031 -10.718 -2.619 1.00 91.19 88 VAL A CA 1
ATOM 686 C C . VAL A 1 88 ? 4.078 -11.440 -3.958 1.00 91.19 88 VAL A C 1
ATOM 688 O O . VAL A 1 88 ? 4.630 -12.534 -4.062 1.00 91.19 88 VAL A O 1
ATOM 691 N N . ILE A 1 89 ? 3.505 -10.816 -4.986 1.00 91.50 89 ILE A N 1
ATOM 692 C CA . ILE A 1 89 ? 3.541 -11.314 -6.361 1.00 91.50 89 ILE A CA 1
ATOM 693 C C . ILE A 1 89 ? 4.356 -10.325 -7.185 1.00 91.50 89 ILE A C 1
ATOM 695 O O . ILE A 1 89 ? 3.889 -9.228 -7.486 1.00 91.50 89 ILE A O 1
ATOM 699 N N . GLN A 1 90 ? 5.572 -10.726 -7.547 1.00 89.38 90 GLN A N 1
ATOM 700 C CA . GLN A 1 90 ? 6.406 -9.962 -8.464 1.00 89.38 90 GLN A CA 1
ATOM 701 C C . GLN A 1 90 ? 5.942 -10.234 -9.897 1.00 89.38 90 GLN A C 1
ATOM 703 O O . GLN A 1 90 ? 5.912 -11.383 -10.340 1.00 89.38 90 GLN A O 1
ATOM 708 N N . ILE A 1 91 ? 5.550 -9.178 -10.610 1.00 86.88 91 ILE A N 1
ATOM 709 C CA . ILE A 1 91 ? 5.110 -9.266 -12.004 1.00 86.88 91 ILE A CA 1
ATOM 710 C C . ILE A 1 91 ? 6.217 -8.696 -12.883 1.00 86.88 91 ILE A C 1
ATOM 712 O O . ILE A 1 91 ? 6.522 -7.508 -12.817 1.00 86.88 91 ILE A O 1
ATOM 716 N N . GLU A 1 92 ? 6.791 -9.552 -13.720 1.00 83.00 92 GLU A N 1
ATOM 717 C CA . GLU A 1 92 ? 7.818 -9.196 -14.696 1.00 83.00 92 GLU A CA 1
ATOM 718 C C . GLU A 1 92 ? 7.338 -9.551 -16.103 1.00 83.00 92 GLU A C 1
ATOM 720 O O . GLU A 1 92 ? 6.606 -10.524 -16.304 1.00 83.00 92 GLU A O 1
ATOM 725 N N . GLY A 1 93 ? 7.748 -8.755 -17.087 1.00 81.62 93 GLY A N 1
ATOM 726 C CA . GLY A 1 93 ? 7.465 -9.014 -18.492 1.00 81.62 93 GLY A CA 1
ATOM 727 C C . GLY A 1 93 ? 7.091 -7.769 -19.284 1.00 81.62 93 GLY A C 1
ATOM 728 O O . GLY A 1 93 ? 6.884 -6.682 -18.743 1.00 81.62 93 GLY A O 1
ATOM 729 N N . ALA A 1 94 ? 7.005 -7.945 -20.602 1.00 80.94 94 ALA A N 1
ATOM 730 C CA . ALA A 1 94 ? 6.622 -6.878 -21.514 1.00 80.94 94 ALA A CA 1
ATOM 731 C C . ALA A 1 94 ? 5.196 -6.379 -21.227 1.00 80.94 94 ALA A C 1
ATOM 733 O O . ALA A 1 94 ? 4.291 -7.152 -20.898 1.00 80.94 94 ALA A O 1
ATOM 734 N N . SER A 1 95 ? 4.983 -5.072 -21.400 1.00 80.12 95 SER A N 1
ATOM 735 C CA . SER A 1 95 ? 3.675 -4.451 -21.187 1.00 80.12 95 SER A CA 1
ATOM 736 C C . SER A 1 95 ? 2.611 -5.095 -22.070 1.00 80.12 95 SER A C 1
ATOM 738 O O . SER A 1 95 ? 2.695 -5.081 -23.300 1.00 80.12 95 SER A O 1
ATOM 740 N N . TYR A 1 96 ? 1.545 -5.588 -21.440 1.00 81.06 96 TYR A N 1
ATOM 741 C CA . TYR A 1 96 ? 0.422 -6.187 -22.156 1.00 81.06 96 TYR A CA 1
ATOM 742 C C . TYR A 1 96 ? -0.231 -5.208 -23.146 1.00 81.06 96 TYR A C 1
ATOM 744 O O . TYR A 1 96 ? -0.652 -5.607 -24.230 1.00 81.06 96 TYR A O 1
ATOM 752 N N . ARG A 1 97 ? -0.270 -3.909 -22.811 1.00 79.38 97 ARG A N 1
ATOM 753 C CA . ARG A 1 97 ? -0.857 -2.855 -23.662 1.00 79.38 97 ARG A CA 1
ATOM 754 C C . ARG A 1 97 ? -0.080 -2.662 -24.966 1.00 79.38 97 ARG A C 1
ATOM 756 O O . ARG A 1 97 ? -0.665 -2.356 -25.998 1.00 79.38 97 ARG A O 1
ATOM 763 N N . LEU A 1 98 ? 1.232 -2.874 -24.912 1.00 74.75 98 LEU A N 1
ATOM 764 C CA . LEU A 1 98 ? 2.141 -2.716 -26.044 1.00 74.75 98 LEU A CA 1
ATOM 765 C C . LEU A 1 98 ? 2.073 -3.894 -27.027 1.00 74.75 98 LEU A C 1
ATOM 767 O O . LEU A 1 98 ? 2.514 -3.771 -28.164 1.00 74.75 98 LEU A O 1
ATOM 771 N N . ARG A 1 99 ? 1.432 -5.005 -26.644 1.00 68.81 99 ARG A N 1
ATOM 772 C CA . ARG A 1 99 ? 1.304 -6.206 -27.479 1.00 68.81 99 ARG A CA 1
ATOM 773 C C . ARG A 1 99 ? 0.530 -5.979 -28.785 1.00 68.81 99 ARG A C 1
ATOM 775 O O . ARG A 1 99 ? 0.811 -6.652 -29.767 1.00 68.81 99 ARG A O 1
ATOM 782 N N . GLY A 1 100 ? -0.430 -5.048 -28.806 1.00 63.53 100 GLY A N 1
ATOM 783 C CA . GLY A 1 100 ? -1.182 -4.669 -30.016 1.00 63.53 100 GLY A CA 1
ATOM 784 C C . GLY A 1 100 ? -0.488 -3.616 -30.891 1.00 63.53 100 GLY A C 1
ATOM 785 O O . GLY A 1 100 ? -0.925 -3.371 -32.008 1.00 63.53 100 GLY A O 1
ATOM 786 N N . HIS A 1 101 ? 0.589 -3.011 -30.383 1.00 61.44 101 HIS A N 1
ATOM 787 C CA . HIS A 1 101 ? 1.417 -2.018 -31.070 1.00 61.44 101 HIS A CA 1
ATOM 788 C C . HIS A 1 101 ? 2.842 -2.540 -31.295 1.00 61.44 101 HIS A C 1
ATOM 790 O O . HIS A 1 101 ? 3.766 -1.744 -31.426 1.00 61.44 101 HIS A O 1
ATOM 796 N N . ALA A 1 102 ? 3.025 -3.866 -31.324 1.00 57.00 102 ALA A N 1
ATOM 797 C CA . ALA A 1 102 ? 4.333 -4.510 -31.447 1.00 57.00 102 ALA A CA 1
ATOM 798 C C . ALA A 1 102 ? 5.131 -4.015 -32.670 1.00 57.00 102 ALA A C 1
ATOM 800 O O . ALA A 1 102 ? 6.348 -3.908 -32.592 1.00 57.00 102 ALA A O 1
ATOM 801 N N . ASP A 1 103 ? 4.445 -3.608 -33.742 1.00 58.44 103 ASP A N 1
ATOM 802 C CA . ASP A 1 103 ? 5.062 -3.063 -34.959 1.00 58.44 103 ASP A CA 1
ATOM 803 C C . ASP A 1 103 ? 5.643 -1.642 -34.787 1.00 58.44 103 ASP A C 1
ATOM 805 O O . ASP A 1 103 ? 6.408 -1.176 -35.628 1.00 58.44 103 ASP A O 1
ATOM 809 N N . LEU A 1 104 ? 5.279 -0.926 -33.715 1.00 59.22 104 LEU A N 1
ATOM 810 C CA . LEU A 1 104 ? 5.689 0.462 -33.449 1.00 59.22 104 LEU A CA 1
ATOM 811 C C . LEU A 1 104 ? 6.759 0.578 -32.354 1.00 59.22 104 LEU A C 1
ATOM 813 O O . LEU A 1 104 ? 7.164 1.690 -32.012 1.00 59.22 104 LEU A O 1
ATOM 817 N N . ILE A 1 105 ? 7.190 -0.541 -31.768 1.00 55.44 105 ILE A N 1
ATOM 818 C CA . ILE A 1 105 ? 8.023 -0.546 -30.563 1.00 55.44 105 ILE A CA 1
ATOM 819 C C . ILE A 1 105 ? 9.350 -1.239 -30.872 1.00 55.44 105 ILE A C 1
ATOM 821 O O . ILE A 1 105 ? 9.343 -2.391 -31.300 1.00 55.44 105 ILE A O 1
ATOM 825 N N . PRO A 1 106 ? 10.496 -0.580 -30.634 1.00 54.75 106 PRO A N 1
ATOM 826 C CA . PRO A 1 106 ? 11.803 -1.196 -30.822 1.00 54.75 106 PRO A CA 1
ATOM 827 C C . PRO A 1 106 ? 11.957 -2.496 -30.015 1.00 54.75 106 PRO A C 1
ATOM 829 O O . PRO A 1 106 ? 11.654 -2.537 -28.820 1.00 54.75 106 PRO A O 1
ATOM 832 N N . GLU A 1 107 ? 12.492 -3.543 -30.652 1.00 53.88 107 GLU A N 1
ATOM 833 C CA . GLU A 1 107 ? 12.636 -4.901 -30.091 1.00 53.88 107 GLU A CA 1
ATOM 834 C C . GLU A 1 107 ? 13.340 -4.942 -28.720 1.00 53.88 107 GLU A C 1
ATOM 836 O O . GLU A 1 107 ? 13.049 -5.807 -27.893 1.00 53.88 107 GLU A O 1
ATOM 841 N N . HIS A 1 108 ? 14.204 -3.964 -28.427 1.00 56.09 108 HIS A N 1
ATOM 842 C CA . HIS A 1 108 ? 14.943 -3.870 -27.165 1.00 56.09 108 HIS A CA 1
ATOM 843 C C . HIS A 1 108 ? 14.068 -3.596 -25.927 1.00 56.09 108 HIS A C 1
ATOM 845 O O . HIS A 1 108 ? 14.535 -3.802 -24.812 1.00 56.09 108 HIS A O 1
ATOM 851 N N . VAL A 1 109 ? 12.813 -3.158 -26.091 1.00 54.06 109 VAL A N 1
ATOM 852 C CA . VAL A 1 109 ? 11.851 -3.003 -24.977 1.00 54.06 109 VAL A CA 1
ATOM 853 C C . VAL A 1 109 ? 11.093 -4.314 -24.702 1.00 54.06 109 VAL A C 1
ATOM 855 O O . VAL A 1 109 ? 10.574 -4.521 -23.608 1.00 54.06 109 VAL A O 1
ATOM 858 N N . CYS A 1 110 ? 11.035 -5.220 -25.686 1.00 50.56 110 CYS A N 1
ATOM 859 C CA . CYS A 1 110 ? 10.310 -6.493 -25.598 1.00 50.56 110 CYS A CA 1
ATOM 860 C C . CYS A 1 110 ? 11.162 -7.652 -25.056 1.00 50.56 110 CYS A C 1
ATOM 862 O O . CYS A 1 110 ? 10.619 -8.690 -24.671 1.00 50.56 110 CYS A O 1
ATOM 864 N N . ALA A 1 111 ? 12.485 -7.502 -25.024 1.00 46.34 111 ALA A N 1
ATOM 865 C CA . ALA A 1 111 ? 13.399 -8.539 -24.572 1.00 46.34 111 ALA A CA 1
ATOM 866 C C . ALA A 1 111 ? 13.426 -8.596 -23.039 1.00 46.34 111 ALA A C 1
ATOM 868 O O . ALA A 1 111 ? 14.278 -7.960 -22.436 1.00 46.34 111 ALA A O 1
ATOM 869 N N . ASN A 1 112 ? 12.445 -9.282 -22.436 1.00 50.84 112 ASN A N 1
ATOM 870 C CA . ASN A 1 112 ? 12.543 -10.042 -21.173 1.00 50.84 112 ASN A CA 1
ATOM 871 C C . ASN A 1 112 ? 11.168 -10.633 -20.779 1.00 50.84 112 ASN A C 1
ATOM 873 O O . ASN A 1 112 ? 10.597 -10.247 -19.767 1.00 50.84 112 ASN A O 1
ATOM 877 N N . ALA A 1 113 ? 10.601 -11.538 -21.590 1.00 43.00 113 ALA A N 1
ATOM 878 C CA . ALA A 1 113 ? 9.720 -12.626 -21.120 1.00 43.00 113 ALA A CA 1
ATOM 879 C C . ALA A 1 113 ? 9.248 -13.511 -22.293 1.00 43.00 113 ALA A C 1
ATOM 881 O O . ALA A 1 113 ? 8.581 -13.006 -23.201 1.00 43.00 113 ALA A O 1
ATOM 882 N N . PRO A 1 114 ? 9.475 -14.839 -22.275 1.00 45.38 114 PRO A N 1
ATOM 883 C CA . PRO A 1 114 ? 8.733 -15.756 -23.132 1.00 45.38 114 PRO A CA 1
ATOM 884 C C . PRO A 1 114 ? 7.306 -15.923 -22.580 1.00 45.38 114 PRO A C 1
ATOM 886 O O . PRO A 1 114 ? 7.022 -16.799 -21.766 1.00 45.38 114 PRO A O 1
ATOM 889 N N . ILE A 1 115 ? 6.384 -15.059 -23.014 1.00 51.12 115 ILE A N 1
ATOM 890 C CA . ILE A 1 115 ? 4.952 -15.194 -22.714 1.00 51.12 115 ILE A CA 1
ATOM 891 C C . ILE A 1 115 ? 4.371 -16.230 -23.677 1.00 51.12 115 ILE A C 1
ATOM 893 O O . ILE A 1 115 ? 3.885 -15.887 -24.757 1.00 51.12 115 ILE A O 1
ATOM 897 N N . THR A 1 116 ? 4.406 -17.506 -23.298 1.00 53.00 116 THR A N 1
ATOM 898 C CA . THR A 1 116 ? 3.601 -18.523 -23.989 1.00 53.00 116 THR A CA 1
ATOM 899 C C . THR A 1 116 ? 2.126 -18.204 -23.710 1.00 53.00 116 THR A C 1
ATOM 901 O O . THR A 1 116 ? 1.722 -18.218 -22.546 1.00 53.00 116 THR A O 1
ATOM 904 N N . PRO A 1 117 ? 1.307 -17.843 -24.715 1.00 56.12 117 PRO A N 1
ATOM 905 C CA . PRO A 1 117 ? -0.088 -17.507 -24.467 1.00 56.12 117 PRO A CA 1
ATOM 906 C C . PRO A 1 117 ? -0.860 -18.753 -24.002 1.00 56.12 117 PRO A C 1
ATOM 908 O O . PRO A 1 117 ? -0.652 -19.831 -24.564 1.00 56.12 117 PRO A O 1
ATOM 911 N N . PRO A 1 118 ? -1.774 -18.637 -23.019 1.00 55.88 118 PRO A N 1
ATOM 912 C CA . PRO A 1 118 ? -2.693 -19.725 -22.716 1.00 55.88 118 PRO A CA 1
ATOM 913 C C . PRO A 1 118 ? -3.580 -20.003 -23.944 1.00 55.88 118 PRO A C 1
ATOM 915 O O . PRO A 1 118 ? -3.983 -19.056 -24.633 1.00 55.88 118 PRO A O 1
ATOM 918 N N . PRO A 1 119 ? -3.882 -21.279 -24.248 1.00 62.69 119 PRO A N 1
ATOM 919 C CA . PRO A 1 119 ? -4.714 -21.628 -25.391 1.00 62.69 119 PRO A CA 1
ATOM 920 C C . PRO A 1 119 ? -6.113 -21.005 -25.253 1.00 62.69 119 PRO A C 1
ATOM 922 O O . PRO A 1 119 ? -6.635 -20.896 -24.138 1.00 62.69 119 PRO A O 1
ATOM 925 N N . PRO A 1 120 ? -6.739 -20.587 -26.369 1.00 63.28 120 PRO A N 1
ATOM 926 C CA . PRO A 1 120 ? -8.057 -19.969 -26.338 1.00 63.28 120 PRO A CA 1
ATOM 927 C C . PRO A 1 120 ? -9.095 -20.930 -25.732 1.00 63.28 120 PRO A C 1
ATOM 929 O O . PRO A 1 120 ? -9.052 -22.134 -26.005 1.00 63.28 120 PRO A O 1
ATOM 932 N N . PRO A 1 121 ? -10.052 -20.432 -24.925 1.00 57.16 121 PRO A N 1
ATOM 933 C CA . PRO A 1 121 ? -11.079 -21.278 -24.337 1.00 57.16 121 PRO A CA 1
ATOM 934 C C . PRO A 1 121 ? -11.942 -21.902 -25.437 1.00 57.16 121 PRO A C 1
ATOM 936 O O . PRO A 1 121 ? -12.433 -21.220 -26.340 1.00 57.16 121 PRO A O 1
ATOM 939 N N . ASN A 1 122 ? -12.133 -23.219 -25.345 1.00 55.56 122 ASN A N 1
ATOM 940 C CA . ASN A 1 122 ? -12.935 -23.991 -26.286 1.00 55.56 122 ASN A CA 1
ATOM 941 C C . ASN A 1 122 ? -14.370 -23.437 -26.304 1.00 55.56 122 ASN A C 1
ATOM 943 O O . ASN A 1 122 ? -15.073 -23.498 -25.291 1.00 55.56 122 ASN A O 1
ATOM 947 N N . ARG A 1 123 ? -14.813 -22.886 -27.444 1.00 54.91 123 ARG A N 1
ATOM 948 C CA . ARG A 1 123 ? -16.194 -22.413 -27.626 1.00 54.91 123 ARG A CA 1
ATOM 949 C C . ARG A 1 123 ? -17.146 -23.603 -27.488 1.00 54.91 123 ARG A C 1
ATOM 951 O O . ARG A 1 123 ? -17.391 -24.335 -28.443 1.00 54.91 123 ARG A O 1
ATOM 958 N N . ARG A 1 124 ? -17.699 -23.797 -26.289 1.00 53.09 124 ARG A N 1
ATOM 959 C CA . ARG A 1 124 ? -18.826 -24.703 -26.059 1.00 53.09 124 ARG A CA 1
ATOM 960 C C . ARG A 1 124 ? -20.047 -24.165 -26.812 1.00 53.09 124 ARG A C 1
ATOM 962 O O . ARG A 1 124 ? -20.629 -23.168 -26.404 1.00 53.09 124 ARG A O 1
ATOM 969 N N . GLY A 1 125 ? -20.447 -24.875 -27.867 1.00 44.06 125 GLY A N 1
ATOM 970 C CA . GLY A 1 125 ? -21.849 -24.984 -28.271 1.00 44.06 125 GLY A CA 1
ATOM 971 C C . GLY A 1 125 ? -22.233 -24.421 -29.641 1.00 44.06 125 GLY A C 1
ATOM 972 O O . GLY A 1 125 ? -22.501 -23.233 -29.790 1.00 44.06 125 GLY A O 1
ATOM 973 N N . ARG A 1 126 ? -22.447 -25.328 -30.600 1.00 47.06 126 ARG A N 1
ATOM 974 C CA . ARG A 1 126 ? -23.678 -25.386 -31.409 1.00 47.06 126 ARG A CA 1
ATOM 975 C C . ARG A 1 126 ? -23.876 -26.846 -31.853 1.00 47.06 126 ARG A C 1
ATOM 977 O O . ARG A 1 126 ? -22.974 -27.378 -32.495 1.00 47.06 126 ARG A O 1
ATOM 984 N N . PRO A 1 127 ? -24.988 -27.518 -31.506 1.00 54.16 127 PRO A N 1
ATOM 985 C CA . PRO A 1 127 ? -25.232 -28.881 -31.970 1.00 54.16 127 PRO A CA 1
ATOM 986 C C . PRO A 1 127 ? -25.541 -28.889 -33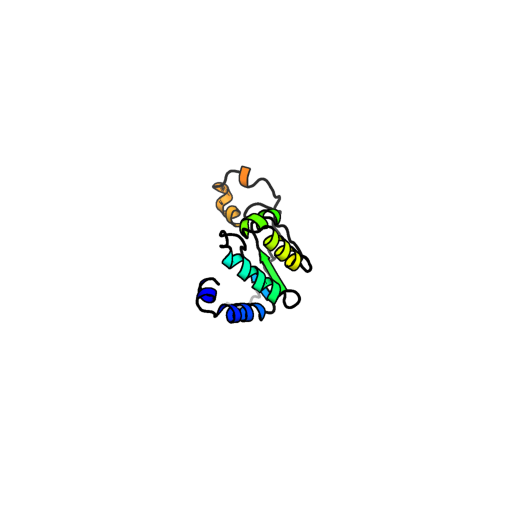.482 1.00 54.16 127 PRO A C 1
ATOM 988 O O . PRO A 1 127 ? -26.054 -27.888 -34.000 1.00 54.16 127 PRO A O 1
ATOM 991 N N . PRO A 1 128 ? -25.240 -29.979 -34.212 1.00 51.03 128 PRO A N 1
ATOM 992 C CA . PRO A 1 128 ? -25.495 -30.061 -35.646 1.00 51.03 128 PRO A CA 1
ATOM 993 C C . PRO A 1 128 ? -27.001 -30.164 -35.913 1.00 51.03 128 PRO A C 1
ATOM 995 O O . PRO A 1 128 ? -27.714 -30.901 -35.236 1.00 51.03 128 PRO A O 1
ATOM 998 N N . LYS A 1 129 ? -27.494 -29.432 -36.918 1.00 46.38 129 LYS A N 1
ATOM 999 C CA . LYS A 1 129 ? -28.893 -29.490 -37.358 1.00 46.38 129 LYS A CA 1
ATOM 1000 C C . LYS A 1 129 ? -29.113 -30.801 -38.125 1.00 46.38 129 LYS A C 1
ATOM 1002 O O . LYS A 1 129 ? -28.591 -30.959 -39.226 1.00 46.38 129 LYS A O 1
ATOM 1007 N N . THR A 1 130 ? -29.865 -31.731 -37.544 1.00 41.16 130 THR A N 1
ATOM 1008 C CA . THR A 1 130 ? -30.311 -32.979 -38.179 1.00 41.16 130 THR A CA 1
ATOM 1009 C C . THR A 1 130 ? -31.164 -32.641 -39.407 1.00 41.16 130 THR A C 1
ATOM 1011 O O . THR A 1 130 ? -32.220 -32.024 -39.277 1.00 41.16 130 THR A O 1
ATOM 1014 N N . LYS A 1 131 ? -30.707 -33.004 -40.611 1.00 48.88 131 LYS A N 1
ATOM 1015 C CA . LYS A 1 131 ? -31.551 -33.023 -41.815 1.00 48.88 131 LYS A CA 1
ATOM 1016 C C . LYS A 1 131 ? -32.249 -34.384 -41.870 1.00 48.88 131 LYS A C 1
ATOM 1018 O O . LYS A 1 131 ? -31.665 -35.336 -42.374 1.00 48.88 131 LYS A O 1
ATOM 1023 N N . ASN A 1 132 ? -33.475 -34.456 -41.357 1.00 39.31 132 ASN A N 1
ATOM 1024 C CA . ASN A 1 132 ? -34.402 -35.547 -41.660 1.00 39.31 132 ASN A CA 1
ATOM 1025 C C . ASN A 1 132 ? -35.367 -35.073 -42.756 1.00 39.31 132 ASN A C 1
ATOM 1027 O O . ASN A 1 132 ? -35.824 -33.932 -42.712 1.00 39.31 132 ASN A O 1
ATOM 1031 N N . GLY A 1 133 ? -35.581 -35.925 -43.761 1.00 42.47 133 GLY A N 1
ATOM 1032 C CA . GLY A 1 133 ? -36.396 -35.653 -44.947 1.00 42.47 133 GLY A CA 1
ATOM 1033 C C . GLY A 1 133 ? -37.904 -35.870 -44.767 1.00 42.47 133 GLY A C 1
ATOM 1034 O O . GLY A 1 133 ? -38.378 -35.979 -43.638 1.00 42.47 133 GLY A O 1
ATOM 1035 N N . ALA A 1 134 ? -38.576 -36.000 -45.925 1.00 38.81 134 ALA A N 1
ATOM 1036 C CA . ALA A 1 134 ? -40.024 -35.993 -46.225 1.00 38.81 134 ALA A CA 1
ATOM 1037 C C . ALA A 1 134 ? -40.557 -34.568 -46.527 1.00 38.81 134 ALA A C 1
ATOM 1039 O O . ALA A 1 134 ? -40.225 -33.640 -45.798 1.00 38.81 134 ALA A O 1
ATOM 1040 N N . THR A 1 135 ? -41.307 -34.283 -47.602 1.00 36.44 135 THR A N 1
ATOM 1041 C CA . THR A 1 135 ? -42.212 -35.129 -48.411 1.00 36.44 135 THR A CA 1
ATOM 1042 C C . THR A 1 135 ? -42.562 -34.447 -49.754 1.00 36.44 135 THR A C 1
ATOM 1044 O O . THR A 1 135 ? -42.497 -33.225 -49.841 1.00 36.44 135 THR A O 1
ATOM 1047 N N . ASP A 1 136 ? -42.959 -35.275 -50.729 1.00 40.44 136 ASP A N 1
ATOM 1048 C CA . ASP A 1 136 ? -43.923 -35.075 -51.834 1.00 40.44 136 ASP A CA 1
ATOM 1049 C C . ASP A 1 136 ? -43.878 -33.833 -52.744 1.00 40.44 136 ASP A C 1
ATOM 1051 O O . ASP A 1 136 ? -44.194 -32.719 -52.331 1.00 40.44 136 ASP A O 1
ATOM 1055 N N . HIS A 1 137 ? -43.638 -34.070 -54.042 1.00 40.06 137 HIS A N 1
ATOM 1056 C CA . HIS A 1 137 ? -44.686 -34.078 -55.079 1.00 40.06 137 HIS A CA 1
ATOM 1057 C C . HIS A 1 137 ? -44.189 -34.729 -56.376 1.00 40.06 137 HIS A C 1
ATOM 1059 O O . HIS A 1 137 ? -42.979 -34.607 -56.674 1.00 40.06 137 HIS A O 1
#

InterPro domains:
  IPR002611 IstB-like ATP-binding domain [PF01695] (2-100)
  IPR027417 P-loop containing nucleoside triphosphate hydrolase [G3DSA:3.40.50.300] (1-102)
  IPR027417 P-loop containing nucleoside triphosphate hydrolase [SSF52540] (3-86)

Radius of gyration: 24.81 Å; Cα contacts (8 Å, |Δi|>4): 101; chains: 1; bounding box: 60×56×66 Å

Organism: NCBI:txid337702